Protein AF-A0A5K1EUD2-F1 (afdb_monomer_lite)

InterPro domains:
  IPR002547 tRNA-binding domain [PF01588] (2-48)
  IPR002547 tRNA-binding domain [PS50886] (1-51)
  IPR012340 Nucleic acid-binding, OB-fold [G3DSA:2.40.50.140] (1-69)
  IPR012340 Nucleic acid-binding, OB-fold [SSF50249] (2-60)

Secondary structure (DSSP, 8-state):
-----EE-SSPPEEETTEEE--EE-EEE-TTS--EEEPPPPTTPPTTPPP--S-GGGGGG-PPPPPTT-

Structure (mmCIF, N/CA/C/O backbone):
data_AF-A0A5K1EUD2-F1
#
_entry.id   AF-A0A5K1EUD2-F1
#
loop_
_atom_site.group_PDB
_atom_site.id
_atom_site.type_symbol
_atom_site.label_atom_id
_atom_site.label_alt_id
_atom_site.label_comp_id
_atom_site.label_asym_id
_atom_site.label_entity_id
_atom_site.label_seq_id
_atom_site.pdbx_PDB_ins_code
_atom_site.Cartn_x
_atom_site.Cartn_y
_atom_site.Cartn_z
_atom_site.occupancy
_atom_site.B_iso_or_equiv
_atom_site.auth_seq_id
_atom_site.auth_comp_id
_atom_site.auth_asym_id
_atom_site.auth_atom_id
_atom_site.pdbx_PDB_model_num
ATOM 1 N N . ASP A 1 1 ? -5.154 -15.757 -3.553 1.00 78.94 1 ASP A N 1
ATOM 2 C CA . ASP A 1 1 ? -4.817 -14.324 -3.688 1.00 78.94 1 ASP A CA 1
ATOM 3 C C . ASP A 1 1 ? -4.910 -13.620 -2.347 1.00 78.94 1 ASP A C 1
ATOM 5 O O . ASP A 1 1 ? -5.666 -14.076 -1.495 1.00 78.94 1 ASP A O 1
ATOM 9 N N . ARG A 1 2 ? -4.116 -12.566 -2.127 1.00 84.88 2 ARG A N 1
ATOM 10 C CA . ARG A 1 2 ? -4.105 -11.791 -0.876 1.00 84.88 2 ARG A CA 1
ATOM 11 C C . ARG A 1 2 ? -4.249 -10.310 -1.203 1.00 84.88 2 ARG A C 1
ATOM 13 O O . ARG A 1 2 ? -3.455 -9.785 -1.980 1.00 84.88 2 ARG A O 1
ATOM 20 N N . ASN A 1 3 ? -5.225 -9.650 -0.585 1.00 92.12 3 ASN A N 1
ATOM 21 C CA . ASN A 1 3 ? -5.361 -8.202 -0.687 1.00 92.12 3 ASN A CA 1
ATOM 22 C C . ASN A 1 3 ? -4.234 -7.528 0.098 1.00 92.12 3 ASN A C 1
ATOM 24 O O . ASN A 1 3 ? -3.898 -7.948 1.207 1.00 92.12 3 ASN A O 1
ATOM 28 N N . VAL A 1 4 ? -3.643 -6.498 -0.496 1.00 93.25 4 VAL A N 1
ATOM 29 C CA . VAL A 1 4 ? -2.498 -5.776 0.058 1.00 93.25 4 VAL A CA 1
ATOM 30 C C . VAL A 1 4 ? -2.645 -4.289 -0.203 1.00 93.25 4 VAL A C 1
ATOM 32 O O . VAL A 1 4 ? -3.281 -3.873 -1.171 1.00 93.25 4 VAL A O 1
ATOM 35 N N . VAL A 1 5 ? -2.005 -3.496 0.645 1.00 94.38 5 VAL A N 1
ATOM 36 C CA . VAL A 1 5 ? -1.867 -2.057 0.443 1.00 94.38 5 VAL A CA 1
ATOM 37 C C . VAL A 1 5 ? -0.544 -1.766 -0.262 1.00 94.38 5 VAL A C 1
ATOM 39 O O . VAL A 1 5 ? 0.500 -2.297 0.125 1.00 94.38 5 VAL A O 1
ATOM 42 N N . VAL A 1 6 ? -0.581 -0.927 -1.300 1.00 93.19 6 VAL A N 1
ATOM 43 C CA . VAL A 1 6 ? 0.581 -0.627 -2.148 1.00 93.19 6 VAL A CA 1
ATOM 44 C C . VAL A 1 6 ? 0.779 0.877 -2.293 1.00 93.19 6 VAL A C 1
ATOM 46 O O . VAL A 1 6 ? -0.150 1.609 -2.624 1.00 93.19 6 VAL A O 1
ATOM 49 N N . LEU A 1 7 ? 2.021 1.326 -2.126 1.00 91.75 7 LEU A N 1
ATOM 50 C CA . LEU A 1 7 ? 2.480 2.635 -2.580 1.00 91.75 7 LEU A CA 1
ATOM 51 C C . LEU A 1 7 ? 2.792 2.551 -4.078 1.00 91.75 7 LEU A C 1
ATOM 53 O O . LEU A 1 7 ? 3.775 1.921 -4.480 1.00 91.75 7 LEU A O 1
ATOM 57 N N . ALA A 1 8 ? 1.929 3.153 -4.897 1.00 91.12 8 ALA A N 1
ATOM 58 C CA . ALA A 1 8 ? 1.948 3.020 -6.358 1.00 91.12 8 ALA A CA 1
ATOM 59 C C . ALA A 1 8 ? 2.585 4.210 -7.106 1.00 91.12 8 ALA A C 1
ATOM 61 O O . ALA A 1 8 ? 2.796 4.133 -8.312 1.00 91.12 8 ALA A O 1
ATOM 62 N N . ASN A 1 9 ? 2.894 5.310 -6.417 1.00 89.81 9 ASN A N 1
ATOM 63 C CA . ASN A 1 9 ? 3.442 6.531 -7.021 1.00 89.81 9 ASN A CA 1
ATOM 64 C C . ASN A 1 9 ? 4.971 6.657 -6.901 1.00 89.81 9 ASN A C 1
ATOM 66 O O . ASN A 1 9 ? 5.548 7.607 -7.426 1.00 89.81 9 ASN A O 1
ATOM 70 N N . LEU A 1 10 ? 5.639 5.704 -6.247 1.00 88.31 10 LEU A N 1
ATOM 71 C CA . LEU A 1 10 ? 7.090 5.728 -6.070 1.00 88.31 10 LEU A CA 1
ATOM 72 C C . LEU A 1 10 ? 7.831 5.557 -7.400 1.00 88.31 10 LEU A C 1
ATOM 74 O O . LEU A 1 10 ? 7.406 4.815 -8.288 1.00 88.31 10 LEU A O 1
ATOM 78 N N . LYS A 1 11 ? 9.005 6.187 -7.506 1.00 88.75 11 LYS A N 1
ATOM 79 C CA . LYS A 1 11 ? 9.912 5.972 -8.636 1.00 88.75 11 LYS A CA 1
ATOM 80 C C . LYS A 1 11 ? 10.319 4.492 -8.725 1.00 88.75 11 LYS A C 1
ATOM 82 O O . LYS A 1 11 ? 10.895 3.981 -7.758 1.00 88.75 11 LYS A O 1
ATOM 87 N N . PRO A 1 12 ? 10.098 3.795 -9.860 1.00 91.00 12 PRO A N 1
ATOM 88 C CA . PRO A 1 12 ? 10.473 2.403 -9.998 1.00 91.00 12 PRO A CA 1
ATOM 89 C C . PRO A 1 12 ? 11.960 2.179 -9.764 1.00 91.00 12 PRO A C 1
ATOM 91 O O . PRO A 1 12 ? 12.811 2.940 -10.240 1.00 91.00 12 PRO A O 1
ATOM 94 N N . ARG A 1 13 ? 12.277 1.088 -9.071 1.00 92.81 13 ARG A N 1
ATOM 95 C CA . ARG A 1 13 ? 13.647 0.741 -8.692 1.00 92.81 13 ARG A CA 1
ATOM 96 C C . ARG A 1 13 ? 13.968 -0.685 -9.108 1.00 92.81 13 ARG A C 1
ATOM 98 O O . ARG A 1 13 ? 13.152 -1.590 -8.955 1.00 92.81 13 ARG A O 1
ATOM 105 N N . ASN A 1 14 ? 15.181 -0.889 -9.613 1.00 94.06 14 ASN A N 1
ATOM 106 C CA . ASN A 1 14 ? 15.680 -2.228 -9.896 1.00 94.06 14 ASN A CA 1
ATOM 107 C C . ASN A 1 14 ? 16.041 -2.932 -8.584 1.00 94.06 14 ASN A C 1
ATOM 109 O O . ASN A 1 14 ? 16.856 -2.438 -7.805 1.00 94.06 14 ASN A O 1
ATOM 113 N N . MET A 1 15 ? 15.454 -4.103 -8.369 1.00 95.38 15 MET A N 1
ATOM 114 C CA . MET A 1 15 ? 15.713 -4.997 -7.248 1.00 95.38 15 MET A CA 1
ATOM 115 C C . MET A 1 15 ? 16.224 -6.317 -7.820 1.00 95.38 15 MET A C 1
ATOM 117 O O . MET A 1 15 ? 15.464 -7.081 -8.408 1.00 95.38 15 MET A O 1
ATOM 121 N N . ARG A 1 16 ? 17.536 -6.565 -7.701 1.00 95.00 16 ARG A N 1
ATOM 122 C CA . ARG A 1 16 ? 18.202 -7.762 -8.261 1.00 95.00 16 ARG A CA 1
ATOM 123 C C . ARG A 1 16 ? 17.936 -7.967 -9.766 1.00 95.00 16 ARG A C 1
ATOM 125 O O . ARG A 1 16 ? 17.720 -9.082 -10.219 1.00 95.00 16 ARG A O 1
ATOM 132 N N . GLY A 1 17 ? 17.937 -6.877 -10.537 1.00 94.44 17 GLY A N 1
ATOM 133 C CA . GLY A 1 17 ? 17.735 -6.904 -11.994 1.00 94.44 17 GLY A CA 1
ATOM 134 C C . GLY A 1 17 ? 16.274 -6.871 -12.455 1.00 94.44 17 GLY A C 1
ATOM 135 O O . GLY A 1 17 ? 16.030 -6.697 -13.644 1.00 94.44 17 GLY A O 1
ATOM 136 N N . ILE A 1 18 ? 15.305 -6.960 -11.539 1.00 95.00 18 ILE A N 1
ATOM 137 C CA . ILE A 1 18 ? 13.874 -6.847 -11.848 1.00 95.00 18 ILE A CA 1
ATOM 138 C C . ILE A 1 18 ? 13.378 -5.464 -11.425 1.00 95.00 18 ILE A C 1
ATOM 140 O O . ILE A 1 18 ? 13.652 -5.007 -10.315 1.00 95.00 18 ILE A O 1
ATOM 144 N N . LYS A 1 19 ? 12.646 -4.781 -12.306 1.00 93.38 19 LYS A N 1
ATOM 145 C CA . LYS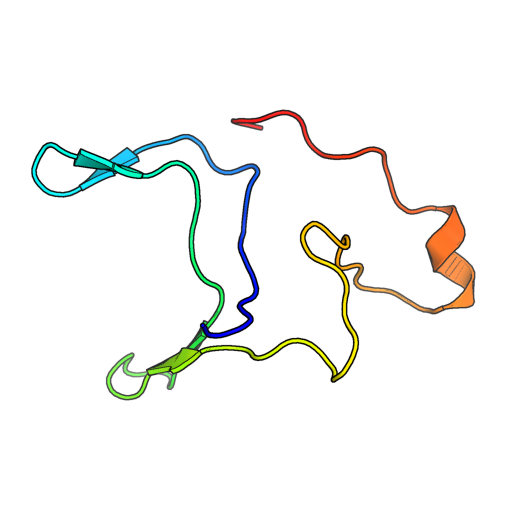 A 1 19 ? 12.082 -3.458 -12.020 1.00 93.38 19 LYS A CA 1
ATOM 146 C C . LYS A 1 19 ? 10.831 -3.594 -11.147 1.00 93.38 19 LYS A C 1
ATOM 148 O O . LYS A 1 19 ? 9.830 -4.144 -11.597 1.00 93.38 19 LYS A O 1
ATOM 153 N N . SER A 1 20 ? 10.879 -3.066 -9.925 1.00 94.31 20 SER A N 1
ATOM 154 C CA . SER A 1 20 ? 9.703 -2.926 -9.062 1.00 94.31 20 SER A CA 1
ATOM 155 C C . SER A 1 20 ? 9.022 -1.581 -9.313 1.00 94.31 20 SER A C 1
ATOM 157 O O . SER A 1 20 ? 9.699 -0.552 -9.310 1.00 94.31 20 SER A O 1
ATOM 159 N N . ASN A 1 21 ? 7.701 -1.587 -9.524 1.00 91.94 21 ASN A N 1
ATOM 160 C CA . ASN A 1 21 ? 6.881 -0.391 -9.783 1.00 91.94 21 ASN A CA 1
ATOM 161 C C . ASN A 1 21 ? 5.979 -0.009 -8.594 1.00 91.94 21 ASN A C 1
ATOM 163 O O . ASN A 1 21 ? 5.098 0.829 -8.739 1.00 91.94 21 ASN A O 1
ATOM 167 N N . GLY A 1 22 ? 6.167 -0.636 -7.435 1.00 90.69 22 GLY A N 1
ATOM 168 C CA . GLY A 1 22 ? 5.382 -0.350 -6.241 1.00 90.69 22 GLY A CA 1
ATOM 169 C C . GLY A 1 22 ? 6.007 -0.966 -4.998 1.00 90.69 22 GLY A C 1
ATOM 170 O O . GLY A 1 22 ? 6.907 -1.806 -5.087 1.00 90.69 22 GLY A O 1
ATOM 171 N N . MET A 1 23 ? 5.545 -0.531 -3.831 1.00 93.56 23 MET A N 1
ATOM 172 C CA . MET A 1 23 ? 6.032 -1.018 -2.541 1.00 93.56 23 MET A CA 1
ATOM 173 C C . MET A 1 23 ? 4.858 -1.436 -1.661 1.00 93.56 23 MET A C 1
ATOM 175 O O . MET A 1 23 ? 3.896 -0.687 -1.527 1.00 93.56 23 MET A O 1
ATOM 179 N N . LEU A 1 24 ? 4.935 -2.631 -1.075 1.00 93.81 24 LEU A N 1
ATOM 180 C CA . LEU A 1 24 ? 3.942 -3.100 -0.109 1.00 93.81 24 LEU A CA 1
ATOM 181 C C . LEU A 1 24 ? 4.045 -2.284 1.180 1.00 93.81 24 LEU A C 1
ATOM 183 O O . LEU A 1 24 ? 5.150 -2.056 1.673 1.00 93.81 24 LEU A O 1
ATOM 187 N N . LEU A 1 25 ? 2.902 -1.885 1.733 1.00 94.12 25 LEU A N 1
ATOM 188 C CA . LEU A 1 25 ? 2.852 -1.235 3.035 1.00 94.12 25 LEU A CA 1
ATOM 189 C C . LEU A 1 25 ? 2.798 -2.295 4.144 1.00 94.12 25 LEU A C 1
ATOM 191 O O . LEU A 1 25 ? 1.974 -3.213 4.111 1.00 94.12 25 LEU A O 1
ATOM 195 N N . ALA A 1 26 ? 3.689 -2.163 5.121 1.00 93.81 26 ALA A N 1
ATOM 196 C CA . ALA A 1 26 ? 3.830 -3.089 6.235 1.00 93.81 26 ALA A CA 1
ATOM 197 C C . ALA A 1 26 ? 4.092 -2.326 7.538 1.00 93.81 26 ALA A C 1
ATOM 199 O O . ALA A 1 26 ? 4.694 -1.251 7.519 1.00 93.81 26 ALA A O 1
ATOM 200 N N . ALA A 1 27 ? 3.651 -2.894 8.655 1.00 94.19 27 ALA A N 1
ATOM 201 C CA . ALA A 1 27 ? 4.056 -2.481 9.986 1.00 94.19 27 ALA A CA 1
ATOM 202 C C . ALA A 1 27 ? 5.318 -3.259 10.364 1.00 94.19 27 ALA A C 1
ATOM 204 O O . ALA A 1 27 ? 5.428 -4.450 10.066 1.00 94.19 27 ALA A O 1
ATOM 205 N N . SER A 1 28 ? 6.268 -2.595 11.013 1.00 94.38 28 SER A N 1
ATOM 206 C CA . SER A 1 28 ? 7.449 -3.251 11.564 1.00 94.38 28 SER A CA 1
ATOM 207 C C . SER A 1 28 ? 7.727 -2.774 12.978 1.00 94.38 28 SER A C 1
ATOM 209 O O . SER A 1 28 ? 7.369 -1.649 13.336 1.00 94.38 28 SER A O 1
ATOM 211 N N . ASP A 1 29 ? 8.409 -3.603 13.762 1.00 94.31 29 ASP A N 1
ATOM 212 C CA . ASP A 1 29 ? 8.978 -3.159 15.033 1.00 94.31 29 ASP A CA 1
ATOM 213 C C . ASP A 1 29 ? 10.133 -2.153 14.817 1.00 94.31 29 ASP A C 1
ATOM 215 O O . ASP A 1 29 ? 10.583 -1.908 13.692 1.00 94.31 29 ASP A O 1
ATOM 219 N N . ALA A 1 30 ? 10.604 -1.537 15.907 1.00 92.44 30 ALA A N 1
ATOM 220 C CA . ALA A 1 30 ? 11.686 -0.548 15.864 1.00 92.44 30 ALA A CA 1
ATOM 221 C C . ALA A 1 30 ? 13.040 -1.139 15.426 1.00 92.44 30 ALA A C 1
ATOM 223 O O . ALA A 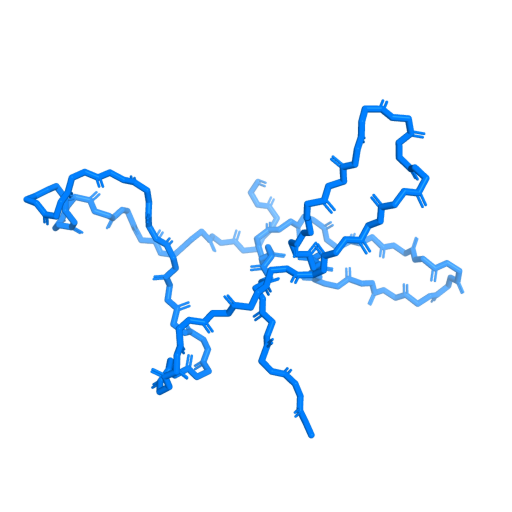1 30 ? 13.936 -0.391 15.042 1.00 92.44 30 ALA A O 1
ATOM 224 N N . GLN A 1 31 ? 13.199 -2.461 15.516 1.00 91.38 31 GLN A N 1
ATOM 225 C CA . GLN A 1 31 ? 14.416 -3.183 15.145 1.00 91.38 31 GLN A CA 1
ATOM 226 C C . GLN A 1 31 ? 14.319 -3.756 13.718 1.00 91.38 31 GLN A C 1
ATOM 228 O O . GLN A 1 31 ? 15.296 -4.292 13.204 1.00 91.38 31 GLN A O 1
ATOM 233 N N . HIS A 1 32 ? 13.168 -3.588 13.057 1.00 85.38 32 HIS A N 1
ATOM 234 C CA . HIS A 1 32 ? 12.806 -4.164 11.765 1.00 85.38 32 HIS A CA 1
ATOM 235 C C . HIS A 1 32 ? 12.959 -5.695 11.683 1.00 85.38 32 HIS A C 1
ATOM 237 O O . HIS A 1 32 ? 13.200 -6.228 10.598 1.00 85.38 32 HIS A O 1
ATOM 243 N N . GLU A 1 33 ? 12.805 -6.409 12.801 1.00 91.81 33 GLU A N 1
ATOM 244 C CA . GLU A 1 33 ? 12.910 -7.876 12.840 1.00 91.81 33 GLU A CA 1
ATOM 245 C C . GLU A 1 33 ? 11.569 -8.551 12.539 1.00 91.81 33 GLU A C 1
ATOM 247 O O . GLU A 1 33 ? 11.515 -9.524 11.784 1.00 91.81 33 GLU A O 1
ATOM 252 N N . HIS A 1 34 ? 10.474 -7.998 13.063 1.00 91.88 34 HIS A N 1
ATOM 253 C CA . HIS A 1 34 ? 9.120 -8.443 12.748 1.00 91.88 34 HIS A CA 1
ATOM 254 C C . HIS A 1 34 ? 8.457 -7.480 11.772 1.00 91.88 34 HIS A C 1
ATOM 256 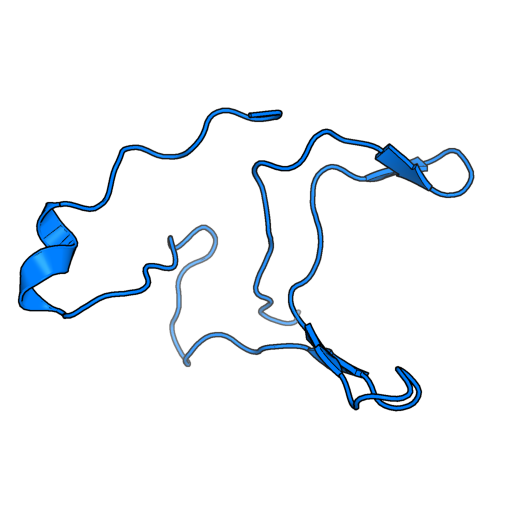O O . HIS A 1 34 ? 8.400 -6.273 12.013 1.00 91.88 34 HIS A O 1
ATOM 262 N N . VAL A 1 35 ? 7.942 -8.027 10.667 1.00 93.81 35 VAL A N 1
ATOM 263 C CA . VAL A 1 35 ? 7.246 -7.273 9.621 1.00 93.81 35 VAL A CA 1
ATOM 264 C C . VAL A 1 35 ? 5.915 -7.945 9.313 1.00 93.81 35 VAL A C 1
ATOM 266 O O . VAL A 1 35 ? 5.872 -9.109 8.914 1.00 93.81 35 VAL A O 1
ATOM 269 N N . GLU A 1 36 ? 4.831 -7.186 9.439 1.00 93.94 36 GLU A N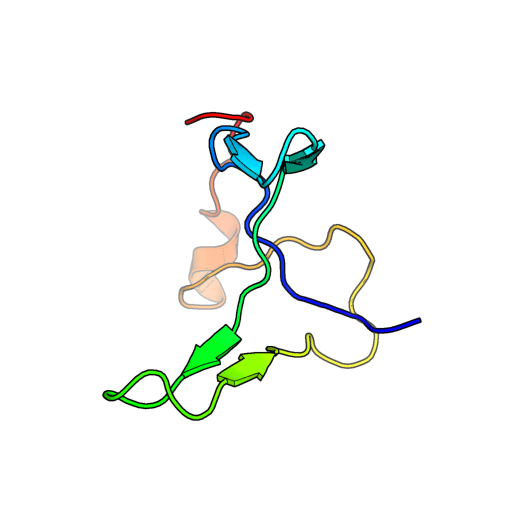 1
ATOM 270 C CA . GLU A 1 36 ? 3.473 -7.633 9.143 1.00 93.94 36 GLU A CA 1
ATOM 271 C C . GLU A 1 36 ? 2.849 -6.772 8.044 1.00 93.94 36 GLU A C 1
ATOM 273 O O . GLU A 1 36 ? 2.884 -5.543 8.082 1.00 93.94 36 GLU A O 1
ATOM 278 N N . LEU A 1 37 ? 2.272 -7.419 7.029 1.00 92.75 37 LEU A N 1
ATOM 279 C CA . LEU A 1 37 ? 1.634 -6.721 5.911 1.00 92.75 37 LEU A CA 1
ATOM 280 C C . LEU 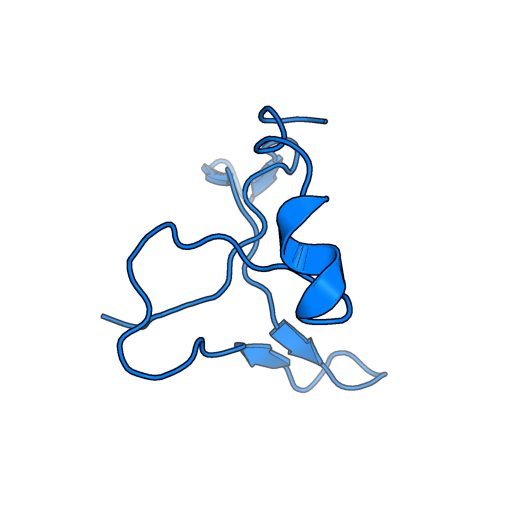A 1 37 ? 0.297 -6.117 6.334 1.00 92.75 37 LEU A C 1
ATOM 282 O O . LEU A 1 37 ? -0.537 -6.820 6.910 1.00 92.75 37 LEU A O 1
ATOM 286 N N . LEU A 1 38 ? 0.052 -4.865 5.943 1.00 92.50 38 LEU A N 1
ATOM 287 C CA . LEU A 1 38 ? -1.255 -4.248 6.134 1.00 92.50 38 LEU A CA 1
ATOM 288 C C . LEU A 1 38 ? -2.279 -4.896 5.200 1.00 92.50 38 LEU A C 1
ATOM 290 O O . LEU A 1 38 ? -2.065 -5.018 3.989 1.00 92.50 38 LEU A O 1
ATOM 294 N N . LEU A 1 39 ? -3.405 -5.292 5.786 1.00 92.44 39 LEU A N 1
ATOM 295 C CA . LEU A 1 39 ? -4.556 -5.823 5.072 1.00 92.44 39 LEU A CA 1
ATOM 296 C C . LEU A 1 39 ? -5.610 -4.721 4.932 1.00 92.44 39 LEU A C 1
ATOM 298 O O . LEU A 1 39 ? -5.919 -4.060 5.926 1.00 92.44 39 LEU A O 1
ATOM 302 N N . PRO A 1 40 ? -6.166 -4.506 3.729 1.00 92.62 40 PRO A N 1
ATOM 303 C CA . PRO A 1 40 ? -7.298 -3.608 3.575 1.00 92.62 40 PRO A CA 1
ATOM 304 C C . PRO A 1 40 ? -8.575 -4.236 4.171 1.00 92.62 40 PRO A C 1
ATOM 306 O O . PRO A 1 40 ? -8.631 -5.461 4.337 1.00 92.62 40 PRO A O 1
ATOM 309 N N . PRO A 1 41 ? -9.609 -3.427 4.464 1.00 91.62 41 PRO A N 1
ATOM 310 C CA . PRO A 1 41 ? -10.905 -3.912 4.936 1.00 91.62 41 PRO A CA 1
ATOM 311 C C . PRO A 1 41 ? -11.539 -4.954 4.005 1.00 91.62 41 PRO A C 1
ATOM 313 O O . PRO A 1 41 ? -11.319 -4.946 2.787 1.00 91.62 41 PRO A O 1
ATOM 316 N N . GLU A 1 42 ? -12.371 -5.833 4.565 1.00 90.44 42 GLU A N 1
ATOM 317 C CA . GLU A 1 42 ? -13.129 -6.800 3.767 1.00 90.44 42 GLU A CA 1
ATOM 318 C C . GLU A 1 42 ? -14.030 -6.086 2.750 1.00 90.44 42 GLU A C 1
ATOM 320 O O . GLU A 1 42 ? -14.688 -5.097 3.062 1.00 90.44 42 GLU A O 1
ATOM 325 N N . GLY A 1 43 ? -14.042 -6.582 1.511 1.00 88.31 43 GLY A N 1
ATOM 326 C CA . GLY A 1 43 ? -14.822 -5.989 0.421 1.00 88.31 43 GLY A CA 1
ATOM 327 C C . GLY A 1 43 ? -14.156 -4.817 -0.310 1.00 88.31 43 GLY A C 1
ATOM 328 O O . GLY A 1 43 ? -14.744 -4.326 -1.270 1.00 88.31 43 GLY A O 1
ATOM 329 N N . SER A 1 44 ? -12.942 -4.405 0.077 1.00 91.69 44 SER A N 1
ATOM 330 C CA . SER A 1 44 ? -12.199 -3.355 -0.642 1.00 91.69 44 SER A CA 1
ATOM 331 C C . SER A 1 44 ? -11.960 -3.738 -2.105 1.00 91.69 44 SER A C 1
ATOM 333 O O . SER A 1 44 ? -11.560 -4.870 -2.409 1.00 91.69 44 SER A O 1
ATOM 335 N N . ALA A 1 45 ? -12.169 -2.788 -3.015 1.00 91.69 45 ALA A N 1
ATOM 336 C CA . ALA A 1 45 ? -11.983 -3.017 -4.443 1.00 91.69 45 ALA A CA 1
ATOM 337 C C . ALA A 1 45 ? -10.500 -2.927 -4.840 1.00 91.69 45 ALA A C 1
ATOM 339 O O . ALA A 1 45 ? -9.715 -2.164 -4.273 1.00 91.69 45 ALA A O 1
ATOM 340 N N . LEU A 1 46 ? -10.094 -3.681 -5.867 1.00 91.12 46 LEU A N 1
ATOM 341 C CA . LEU A 1 46 ? -8.741 -3.560 -6.414 1.00 91.12 46 LEU A CA 1
ATOM 342 C C . LEU A 1 46 ? -8.542 -2.162 -7.018 1.00 91.12 46 LEU A C 1
ATOM 344 O O . LEU A 1 46 ? -9.301 -1.743 -7.888 1.00 91.12 46 LEU A O 1
ATOM 348 N N . GLY A 1 47 ? -7.499 -1.460 -6.568 1.00 90.06 47 GLY A N 1
ATOM 349 C CA . GLY A 1 47 ? -7.201 -0.089 -6.997 1.00 90.06 47 GLY A CA 1
ATOM 350 C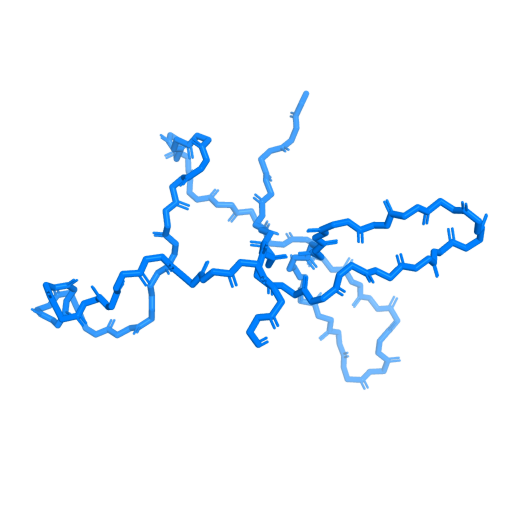 C . GLY A 1 47 ? -7.923 1.002 -6.201 1.00 90.06 47 GLY A C 1
ATOM 351 O O . GLY A 1 47 ? -7.793 2.177 -6.542 1.00 90.06 47 GLY A O 1
ATOM 352 N N . GLU A 1 48 ? -8.654 0.643 -5.142 1.00 91.69 48 GLU A N 1
ATOM 353 C CA . GLU A 1 48 ? -9.240 1.616 -4.223 1.00 91.69 48 GLU A CA 1
ATOM 354 C C . GLU A 1 48 ? -8.161 2.513 -3.591 1.00 91.69 48 GLU A C 1
ATOM 356 O O . GLU A 1 48 ? -7.083 2.058 -3.195 1.00 91.69 48 GLU A O 1
ATOM 361 N N . ARG A 1 49 ? -8.442 3.820 -3.526 1.00 90.06 49 ARG A N 1
ATOM 362 C CA . ARG A 1 49 ? -7.502 4.825 -3.022 1.00 90.06 49 ARG A CA 1
ATOM 363 C C . ARG A 1 49 ? -7.643 4.969 -1.513 1.00 90.06 49 ARG A C 1
ATOM 365 O O . ARG A 1 49 ? -8.724 5.264 -1.014 1.00 90.06 49 ARG A O 1
ATOM 372 N N . ILE A 1 50 ? -6.521 4.867 -0.812 1.00 89.81 50 ILE A N 1
ATOM 373 C CA . ILE A 1 50 ? -6.451 5.131 0.626 1.00 89.81 50 ILE A CA 1
ATOM 374 C C . ILE A 1 50 ? -6.241 6.629 0.855 1.00 89.81 50 ILE A C 1
ATOM 376 O O . ILE A 1 50 ? -5.477 7.281 0.139 1.00 89.81 50 ILE A O 1
ATOM 380 N N . TRP A 1 51 ? -6.935 7.164 1.855 1.00 87.94 51 TRP A N 1
ATOM 381 C CA . TRP A 1 51 ? -6.850 8.552 2.297 1.00 87.94 51 TRP A CA 1
ATOM 382 C C . TRP A 1 51 ? -6.642 8.600 3.809 1.00 87.94 51 TRP A C 1
ATOM 384 O O . TRP A 1 51 ? -7.150 7.742 4.531 1.00 87.94 51 TRP A O 1
ATOM 394 N N . PHE A 1 52 ? -5.911 9.610 4.273 1.00 88.69 52 PHE A N 1
ATOM 395 C CA . PHE A 1 52 ? -5.732 9.906 5.690 1.00 88.69 52 PHE A CA 1
ATOM 396 C C . PHE A 1 52 ? -6.316 11.291 5.963 1.00 88.69 52 PHE A C 1
ATOM 398 O O . PHE A 1 52 ? -5.955 12.246 5.283 1.00 88.69 52 PHE A O 1
ATOM 405 N N . GLY A 1 53 ? -7.208 11.393 6.945 1.00 87.81 53 GLY A N 1
ATOM 406 C CA . GLY A 1 53 ? -7.910 12.629 7.288 1.00 87.81 53 GLY A CA 1
ATOM 407 C C . GLY A 1 53 ? -9.244 12.330 7.964 1.00 87.81 53 GLY A C 1
ATOM 408 O O . GLY A 1 53 ? -9.571 11.162 8.191 1.00 87.81 53 GLY A O 1
ATOM 409 N N . LEU A 1 54 ? -10.007 13.374 8.283 1.00 89.31 54 LEU A N 1
ATOM 410 C CA . LEU A 1 54 ? -11.387 13.205 8.728 1.00 89.31 54 LEU A CA 1
ATOM 411 C C . LEU A 1 54 ? -12.267 12.830 7.530 1.00 89.31 54 LEU A C 1
ATOM 413 O O . LEU A 1 54 ? -11.961 13.168 6.385 1.00 89.31 54 LEU A O 1
ATOM 417 N N . GLU A 1 55 ? -13.367 12.115 7.776 1.00 82.69 55 GLU A N 1
ATOM 418 C CA . GLU A 1 55 ? -14.288 11.732 6.695 1.00 82.69 55 GLU A CA 1
ATOM 419 C C . GLU A 1 55 ? -14.890 12.953 5.993 1.00 82.69 55 GLU A C 1
ATOM 421 O O . GLU A 1 55 ? -15.118 12.917 4.783 1.00 82.69 55 GLU A O 1
ATOM 426 N N . GLU A 1 56 ? -15.090 14.041 6.739 1.00 85.38 56 GLU A N 1
ATOM 427 C CA . GLU A 1 56 ? -15.544 15.320 6.202 1.00 85.38 56 GLU A CA 1
ATOM 428 C C . GLU A 1 56 ? -14.566 15.899 5.179 1.00 85.38 56 GLU A C 1
ATOM 430 O O . GLU A 1 56 ? -15.032 16.397 4.165 1.00 85.38 56 GLU A O 1
ATOM 435 N N . ASP A 1 57 ? -13.254 15.709 5.336 1.00 87.38 57 ASP A N 1
ATOM 436 C CA . ASP A 1 57 ? -12.216 16.233 4.431 1.00 87.38 57 ASP A CA 1
ATOM 437 C C . ASP A 1 57 ? -11.965 15.329 3.216 1.00 87.38 57 ASP A C 1
ATOM 439 O O . ASP A 1 57 ? -11.148 15.629 2.347 1.00 87.38 57 ASP A O 1
ATOM 443 N N . LYS A 1 58 ? -12.653 14.185 3.110 1.00 81.81 58 LYS A N 1
ATOM 444 C CA . LYS A 1 58 ? -12.406 13.216 2.030 1.00 81.81 58 LYS A CA 1
ATOM 445 C C . LYS A 1 58 ? -12.639 13.811 0.635 1.00 81.81 58 LYS A C 1
ATOM 447 O O . LYS A 1 58 ? -12.029 13.365 -0.334 1.00 81.81 58 LYS A O 1
ATOM 452 N N . HIS A 1 59 ? -13.500 14.821 0.525 1.00 82.19 59 HIS A N 1
ATOM 453 C CA . HIS A 1 59 ? -13.746 15.544 -0.723 1.00 82.19 59 HIS A CA 1
ATOM 454 C C . HIS A 1 59 ? -12.560 16.418 -1.166 1.00 82.19 59 HIS A C 1
ATOM 456 O O . HIS A 1 59 ? -12.462 16.746 -2.346 1.00 82.19 59 HIS A O 1
ATOM 462 N N . GLU A 1 60 ? -11.645 16.752 -0.254 1.00 83.81 60 GLU A N 1
ATOM 463 C CA . GLU A 1 60 ? -10.407 17.484 -0.539 1.00 83.81 60 GLU A CA 1
ATOM 464 C C . GLU A 1 60 ? -9.276 16.563 -1.020 1.00 83.81 60 GLU A C 1
ATOM 466 O O . GLU A 1 60 ? -8.164 17.024 -1.301 1.00 83.81 60 GLU A O 1
ATOM 471 N N . GLN A 1 61 ? -9.537 15.254 -1.138 1.00 83.06 61 GLN A N 1
ATOM 472 C CA . GLN A 1 61 ? -8.561 14.306 -1.649 1.00 83.06 61 GLN A CA 1
ATOM 473 C C . GLN A 1 61 ? -8.089 14.728 -3.042 1.00 83.06 61 GLN A C 1
ATOM 475 O O . GLN A 1 61 ? -8.832 14.678 -4.022 1.00 83.06 61 GLN A O 1
ATOM 480 N N . GLN A 1 62 ? -6.807 15.086 -3.124 1.00 80.44 62 GLN A N 1
ATOM 481 C CA . GLN A 1 62 ? -6.150 15.461 -4.371 1.00 80.44 62 GLN A CA 1
ATOM 482 C C . GLN A 1 62 ? -6.277 14.350 -5.421 1.00 80.44 62 GLN A C 1
ATOM 484 O O . GLN A 1 62 ? -6.513 13.177 -5.103 1.00 80.44 62 GLN A O 1
ATOM 489 N N . GLU A 1 63 ? -6.099 14.700 -6.693 1.00 83.81 63 GLU A N 1
ATOM 490 C CA . GLU A 1 63 ? -6.070 13.719 -7.776 1.00 83.81 63 GLU A CA 1
ATOM 491 C C . GLU A 1 63 ? -5.002 12.640 -7.543 1.00 83.81 63 GLU A C 1
ATOM 493 O O . GLU A 1 63 ? -4.096 12.774 -6.715 1.00 83.81 63 GLU A O 1
ATOM 498 N N . ALA A 1 64 ? -5.148 11.510 -8.235 1.00 79.69 64 ALA A N 1
ATOM 499 C CA . ALA A 1 64 ? -4.173 10.438 -8.128 1.00 79.69 64 ALA A CA 1
ATOM 500 C C . ALA A 1 64 ? -2.786 10.957 -8.523 1.00 79.69 64 ALA A C 1
ATOM 502 O O . ALA A 1 64 ? -2.608 11.535 -9.595 1.00 79.69 64 ALA A O 1
ATOM 503 N N . ALA A 1 65 ? -1.811 10.721 -7.647 1.00 79.75 65 ALA A N 1
ATOM 504 C CA . ALA A 1 65 ? -0.429 11.068 -7.908 1.00 79.75 65 ALA A CA 1
ATOM 505 C C . ALA A 1 65 ? 0.044 10.424 -9.219 1.00 79.75 65 ALA A C 1
ATOM 507 O O . ALA A 1 65 ? -0.188 9.233 -9.460 1.00 79.75 65 ALA A O 1
ATOM 508 N N . THR A 1 66 ? 0.727 11.194 -10.065 1.00 78.31 66 THR A N 1
ATOM 509 C CA . THR A 1 66 ? 1.356 10.635 -11.262 1.00 78.31 66 THR A CA 1
ATOM 510 C C . THR A 1 66 ? 2.530 9.739 -10.850 1.00 78.31 66 THR A C 1
ATOM 512 O O . THR A 1 66 ? 3.196 10.026 -9.853 1.00 78.31 66 THR A O 1
ATOM 515 N N . PRO A 1 67 ? 2.846 8.673 -11.604 1.00 72.88 67 PRO A N 1
ATOM 516 C CA . PRO A 1 67 ? 3.997 7.831 -11.292 1.00 72.88 67 PRO A CA 1
ATOM 517 C C . PRO A 1 67 ? 5.300 8.645 -11.226 1.00 72.88 67 PRO A C 1
ATOM 519 O O . PRO A 1 67 ? 5.585 9.402 -12.154 1.00 72.88 67 PRO A O 1
ATOM 522 N N . ASN A 1 68 ? 6.145 8.393 -10.218 1.00 65.88 68 ASN A N 1
ATOM 523 C CA . ASN A 1 68 ? 7.444 9.054 -9.986 1.00 65.88 68 ASN A CA 1
ATOM 524 C C . ASN A 1 68 ? 7.396 10.505 -9.468 1.00 65.88 68 ASN A C 1
ATOM 526 O O . ASN A 1 68 ? 8.342 11.250 -9.745 1.00 65.88 68 ASN A O 1
ATOM 530 N N . GLN A 1 69 ? 6.339 10.914 -8.761 1.00 58.56 69 GLN A N 1
ATOM 531 C CA . GLN A 1 69 ? 6.358 12.194 -8.035 1.00 58.56 69 GLN A CA 1
ATOM 532 C C . GLN A 1 69 ? 7.344 12.189 -6.866 1.00 58.56 69 GLN A C 1
ATOM 534 O O . GLN A 1 69 ? 7.561 11.109 -6.267 1.00 58.56 69 GLN A O 1
#

Foldseek 3Di:
DAAFDKDQQAAWDDDPNDTDRIDTDWDADPVRPDIGTDHDDPPDDVPDDDDDDDPVCVVVDDPDHHHHD

Radius of gyration: 14.5 Å; chains: 1; bounding box: 34×32×28 Å

Sequence (69 aa):
DRNVVVLANLKPRNMRGIKSNGMLLAASDAQHEHVELLLPPEGSALGERIWFGLEEDKHEQQEAATPNQ

Organism: NCBI:txid210225

pLDDT: mean 88.83, std 6.74, range [58.56, 95.38]